Protein AF-A0A1H8MMU0-F1 (afdb_monomer_lite)

Organism: NCBI:txid1077947

InterPro domains:
  IPR006121 Heavy metal-associated domain, HMA [PF00403] (3-55)
  IPR036163 Heavy metal-associated domain superfamily [SSF55008] (2-55)

Sequence (60 aa):
MITLHIPNVSCGHCKATVEKAIYSLDPKAGFAFDMAERHVTLNSSADMAKVQAALGPPCQ

Foldseek 3Di:
DDKDQDPDDPVPVLLVQLVVLLCVVPVPWDWDQDPVRRMTDTRDPDDPVSSDVSSDDPRD

Secondary structure (DSSP, 8-state):
-EEEE-SS--THHHHHHHHHHHHHH-TT-EEEEETTTTEEEEE-SS-HHHHHHHH-GGG-

Radius of gyration: 10.61 Å; chains: 1; bounding box: 25×17×26 Å

Structure (mmCIF, N/CA/C/O backbone):
data_AF-A0A1H8MMU0-F1
#
_entry.id   AF-A0A1H8MMU0-F1
#
loop_
_atom_site.group_PDB
_atom_site.id
_atom_site.type_symbol
_atom_site.label_atom_id
_atom_site.label_alt_id
_atom_site.label_comp_id
_atom_site.label_asym_id
_atom_site.label_entity_id
_atom_site.label_seq_id
_atom_site.pdbx_PDB_ins_code
_atom_site.Cartn_x
_atom_site.Cartn_y
_atom_site.Cartn_z
_atom_site.occupancy
_atom_site.B_iso_or_equiv
_atom_site.auth_seq_id
_atom_site.auth_comp_id
_atom_site.auth_asym_id
_atom_site.auth_atom_id
_atom_site.pdbx_PDB_model_num
ATOM 1 N N . MET A 1 1 ? -11.322 6.058 -5.494 1.00 58.97 1 MET A N 1
ATOM 2 C CA . MET A 1 1 ? -10.255 5.257 -6.130 1.00 58.97 1 MET A CA 1
ATOM 3 C C . MET A 1 1 ? -9.093 6.173 -6.452 1.00 58.97 1 MET A C 1
ATOM 5 O O . MET A 1 1 ? -9.325 7.236 -7.014 1.00 58.97 1 MET A O 1
ATOM 9 N N . ILE A 1 2 ? -7.887 5.795 -6.036 1.00 65.00 2 ILE A N 1
ATOM 10 C CA . ILE A 1 2 ? -6.653 6.564 -6.218 1.00 65.00 2 ILE A CA 1
ATOM 11 C C . ILE A 1 2 ? -5.727 5.724 -7.094 1.00 65.00 2 ILE A C 1
ATOM 13 O O . ILE A 1 2 ? -5.413 4.593 -6.728 1.00 65.00 2 ILE A O 1
ATOM 17 N N . THR A 1 3 ? -5.292 6.263 -8.228 1.00 63.53 3 THR A N 1
ATOM 18 C CA . THR A 1 3 ? -4.348 5.591 -9.129 1.00 63.53 3 THR A CA 1
ATOM 19 C C . THR A 1 3 ? -3.080 6.428 -9.214 1.00 63.53 3 THR A C 1
ATOM 21 O O . THR A 1 3 ? -3.133 7.612 -9.543 1.00 63.53 3 THR A O 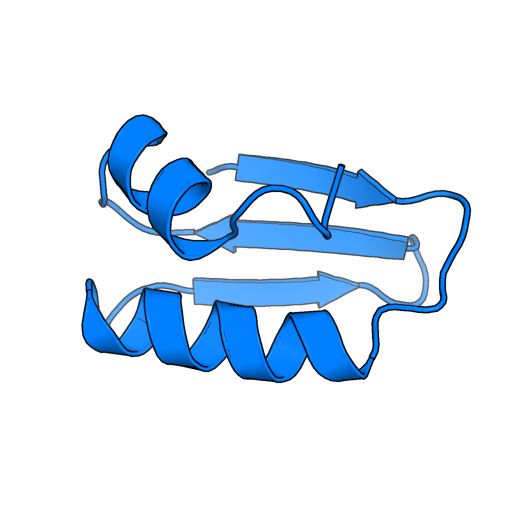1
ATOM 24 N N . LEU A 1 4 ? -1.946 5.820 -8.877 1.00 63.66 4 LEU A N 1
ATOM 25 C CA . LEU A 1 4 ? -0.626 6.441 -8.879 1.00 63.66 4 LEU A CA 1
ATOM 26 C C . LEU A 1 4 ? 0.218 5.812 -9.986 1.00 63.66 4 LEU A C 1
ATOM 28 O O . LEU A 1 4 ? 0.423 4.598 -10.019 1.00 63.66 4 LEU A O 1
ATOM 32 N N . HIS A 1 5 ? 0.704 6.657 -10.890 1.00 61.25 5 HIS A N 1
ATOM 33 C CA . HIS A 1 5 ? 1.523 6.266 -12.030 1.00 61.25 5 HIS A CA 1
ATOM 34 C C . HIS A 1 5 ? 3.004 6.396 -11.646 1.00 61.25 5 HIS A C 1
ATOM 36 O O . HIS A 1 5 ? 3.477 7.516 -11.461 1.00 61.25 5 HIS A O 1
ATOM 42 N N . ILE A 1 6 ? 3.746 5.287 -11.510 1.00 60.66 6 ILE A N 1
ATOM 43 C CA . ILE A 1 6 ? 5.144 5.308 -11.037 1.00 60.66 6 ILE A CA 1
ATOM 44 C C . ILE A 1 6 ? 6.089 4.841 -12.159 1.00 60.66 6 ILE A C 1
ATOM 46 O O . ILE A 1 6 ? 6.336 3.645 -12.312 1.00 60.66 6 ILE A O 1
ATOM 50 N N . PRO A 1 7 ? 6.665 5.758 -12.956 1.00 55.44 7 PRO A N 1
ATOM 51 C CA . PRO A 1 7 ? 7.497 5.385 -14.102 1.00 55.44 7 PRO A CA 1
ATOM 52 C C . PRO A 1 7 ? 8.898 4.842 -13.742 1.00 55.44 7 PRO A C 1
ATOM 54 O O . PRO A 1 7 ? 9.511 4.191 -14.588 1.00 55.44 7 PRO A O 1
ATOM 57 N N . ASN A 1 8 ? 9.404 5.052 -12.516 1.00 51.78 8 ASN A N 1
ATOM 58 C CA . ASN A 1 8 ? 10.787 4.731 -12.116 1.00 51.78 8 ASN A CA 1
ATOM 59 C C . ASN A 1 8 ? 10.850 3.770 -10.906 1.00 51.78 8 ASN A C 1
ATOM 61 O O . ASN A 1 8 ? 11.072 4.168 -9.764 1.00 51.78 8 ASN A O 1
ATOM 65 N N . VAL A 1 9 ? 10.592 2.488 -11.161 1.00 53.31 9 VAL A N 1
ATOM 66 C CA . VAL A 1 9 ? 10.357 1.450 -10.144 1.00 53.31 9 VAL A CA 1
ATOM 67 C C . VAL A 1 9 ? 11.615 1.000 -9.376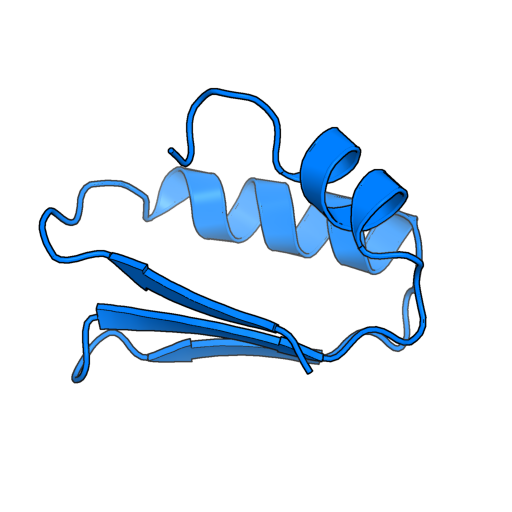 1.00 53.31 9 VAL A C 1
ATOM 69 O O . VAL A 1 9 ? 12.439 0.265 -9.906 1.00 53.31 9 VAL A O 1
ATOM 72 N N . SER A 1 10 ? 11.677 1.325 -8.077 1.00 51.59 10 SER A N 1
ATOM 73 C CA . SER A 1 10 ? 12.427 0.557 -7.050 1.00 51.59 10 SER A CA 1
ATOM 74 C C . SER A 1 10 ? 11.579 0.191 -5.815 1.00 51.59 10 SER A C 1
ATOM 76 O O . SER A 1 10 ? 12.073 -0.398 -4.856 1.00 51.59 10 SER A O 1
ATOM 78 N N . CYS A 1 11 ? 10.280 0.495 -5.804 1.00 58.31 11 CYS A N 1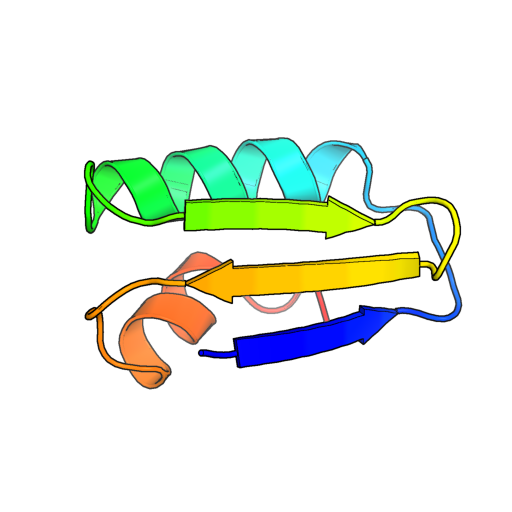
ATOM 79 C CA . CYS A 1 11 ? 9.450 0.392 -4.598 1.00 58.31 11 CYS A CA 1
ATOM 80 C C . CYS A 1 11 ? 8.720 -0.964 -4.451 1.00 58.31 11 CYS A C 1
ATOM 82 O O . CYS A 1 11 ? 7.520 -1.012 -4.197 1.00 58.31 11 CYS A O 1
ATOM 84 N N . GLY A 1 12 ? 9.441 -2.088 -4.539 1.00 56.44 12 GLY A N 1
ATOM 85 C CA . GLY A 1 12 ? 8.914 -3.383 -4.067 1.00 56.44 12 GLY A CA 1
ATOM 86 C C . GLY A 1 12 ? 8.707 -3.402 -2.543 1.00 56.44 12 GLY A C 1
ATOM 87 O O . GLY A 1 12 ? 7.728 -3.951 -2.044 1.00 56.44 12 GLY A O 1
ATOM 88 N N . HIS A 1 13 ? 9.581 -2.711 -1.803 1.00 58.88 13 HIS A N 1
ATOM 89 C CA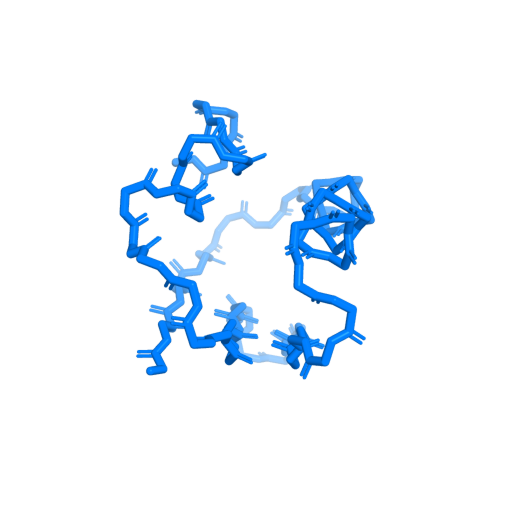 . HIS A 1 13 ? 9.477 -2.563 -0.347 1.00 58.88 13 HIS A CA 1
ATOM 90 C C . HIS A 1 13 ? 8.408 -1.553 0.090 1.00 58.88 13 HIS A C 1
ATOM 92 O O . HIS A 1 13 ? 7.777 -1.744 1.126 1.00 58.88 13 HIS A O 1
ATOM 98 N N . CYS A 1 14 ? 8.157 -0.510 -0.706 1.00 67.12 14 CYS A N 1
ATOM 99 C CA . CYS A 1 14 ? 7.126 0.477 -0.381 1.00 67.12 14 CYS A CA 1
ATOM 100 C C . CYS A 1 14 ? 5.735 -0.149 -0.497 1.00 67.12 14 CYS A C 1
ATOM 102 O O . CYS A 1 14 ? 4.908 0.079 0.374 1.00 67.12 14 CYS A O 1
ATOM 104 N N . LYS A 1 15 ? 5.507 -1.030 -1.486 1.00 72.50 15 LYS A N 1
ATOM 105 C CA . LYS A 1 15 ? 4.246 -1.771 -1.641 1.00 72.50 15 LYS A CA 1
ATOM 106 C C . LYS A 1 15 ? 3.809 -2.444 -0.338 1.00 72.50 15 LYS A C 1
ATOM 108 O O . LYS A 1 15 ? 2.707 -2.200 0.129 1.00 72.50 15 LYS A O 1
ATOM 113 N N . ALA A 1 16 ? 4.676 -3.266 0.252 1.00 75.44 16 ALA A N 1
ATOM 114 C CA . ALA A 1 16 ? 4.340 -4.034 1.450 1.00 75.44 16 ALA A CA 1
ATOM 115 C C . ALA A 1 16 ? 4.086 -3.133 2.671 1.00 75.44 16 ALA A C 1
ATOM 117 O O . ALA A 1 16 ? 3.175 -3.394 3.456 1.00 75.44 16 ALA A O 1
ATOM 118 N N . THR A 1 17 ? 4.863 -2.057 2.814 1.00 77.19 17 THR A N 1
ATOM 119 C CA . THR A 1 17 ? 4.673 -1.063 3.879 1.00 77.19 17 THR A CA 1
ATOM 120 C C . THR A 1 17 ? 3.349 -0.324 3.722 1.00 77.19 17 THR A C 1
ATOM 122 O O . THR A 1 17 ? 2.600 -0.195 4.687 1.00 77.19 17 THR A O 1
ATOM 125 N N . VAL A 1 18 ? 3.036 0.115 2.504 1.00 75.44 18 VAL A N 1
ATOM 126 C CA . VAL A 1 18 ? 1.809 0.843 2.173 1.00 75.44 18 VAL A CA 1
ATOM 127 C C . VAL A 1 18 ? 0.596 -0.055 2.326 1.00 75.44 18 VAL A C 1
ATOM 129 O O . VAL A 1 18 ? -0.357 0.336 2.984 1.00 75.44 18 VAL A O 1
ATOM 132 N N . GLU A 1 19 ? 0.642 -1.270 1.783 1.00 79.50 19 GLU A N 1
ATOM 133 C CA . GLU A 1 19 ? -0.414 -2.266 1.932 1.00 79.50 19 GLU A CA 1
ATOM 134 C C . GLU A 1 19 ? -0.697 -2.498 3.420 1.00 79.50 19 GLU A C 1
ATOM 136 O O . GLU A 1 19 ? -1.830 -2.322 3.855 1.00 79.50 19 GLU A O 1
ATOM 141 N N . LYS A 1 20 ? 0.329 -2.744 4.245 1.00 81.75 20 LYS A N 1
ATOM 142 C CA . LYS A 1 20 ? 0.143 -2.878 5.698 1.00 81.75 20 LYS A CA 1
ATOM 143 C C . LYS A 1 20 ? -0.437 -1.631 6.359 1.00 81.75 20 LYS A C 1
ATOM 145 O O . LYS A 1 20 ? -1.332 -1.767 7.186 1.00 81.75 20 LYS A O 1
ATOM 150 N N . ALA A 1 21 ? 0.056 -0.438 6.032 1.00 80.69 21 ALA A N 1
ATOM 151 C CA . ALA A 1 21 ? -0.431 0.803 6.630 1.00 80.69 21 ALA A CA 1
ATOM 152 C C . ALA A 1 21 ? -1.905 1.059 6.273 1.00 80.69 21 ALA A C 1
ATOM 154 O O . ALA A 1 21 ? -2.704 1.419 7.134 1.00 80.69 21 ALA A O 1
ATOM 155 N N . ILE A 1 22 ? -2.274 0.792 5.021 1.00 79.44 22 ILE A N 1
ATOM 156 C CA . ILE A 1 22 ? -3.631 0.917 4.494 1.00 79.44 22 ILE A CA 1
ATOM 157 C C . ILE A 1 22 ? -4.552 -0.122 5.131 1.00 79.44 22 ILE A C 1
ATOM 159 O O . ILE A 1 22 ? -5.574 0.267 5.676 1.00 79.44 22 ILE A O 1
ATOM 163 N N . TYR A 1 23 ? -4.177 -1.405 5.159 1.00 82.94 23 TYR A N 1
ATOM 164 C CA . TYR A 1 23 ? -4.955 -2.454 5.834 1.00 82.94 23 TYR A CA 1
ATOM 165 C C . TYR A 1 23 ? -5.100 -2.198 7.340 1.00 82.94 23 TYR A C 1
ATOM 167 O O . TYR A 1 23 ? -6.105 -2.574 7.940 1.00 82.94 23 TYR A O 1
ATOM 175 N N . SER A 1 24 ? -4.114 -1.547 7.961 1.00 83.25 24 SER A N 1
ATOM 176 C CA . SER A 1 24 ? -4.179 -1.166 9.371 1.00 83.25 24 SER A CA 1
ATOM 177 C C . SER A 1 24 ? -5.125 0.014 9.630 1.00 83.25 24 SER A C 1
ATOM 179 O O . SER A 1 24 ? -5.623 0.144 10.746 1.00 83.25 24 SER A O 1
ATOM 181 N N . LEU A 1 25 ? -5.369 0.868 8.631 1.00 78.69 25 LEU A N 1
ATOM 182 C CA . LEU A 1 25 ? -6.336 1.972 8.691 1.00 78.69 25 LEU A CA 1
ATOM 183 C C . LEU A 1 25 ? -7.738 1.538 8.253 1.00 78.69 25 LEU A C 1
ATOM 185 O O . LEU A 1 25 ? -8.733 1.959 8.837 1.00 78.69 25 LEU A O 1
ATOM 189 N N . ASP A 1 26 ? -7.804 0.711 7.217 1.00 78.94 26 ASP A N 1
ATOM 190 C CA . ASP A 1 26 ? -9.010 0.186 6.601 1.00 78.94 26 ASP A CA 1
ATOM 191 C C . ASP A 1 26 ? -8.744 -1.258 6.140 1.00 78.94 26 ASP A C 1
ATOM 193 O O . ASP A 1 26 ? -8.213 -1.484 5.052 1.00 78.94 26 ASP A O 1
ATOM 197 N N . PRO A 1 27 ? -9.121 -2.272 6.936 1.00 79.75 27 PRO A N 1
ATOM 198 C CA . PRO A 1 27 ? -8.868 -3.673 6.599 1.00 79.75 27 PRO A CA 1
ATOM 199 C C . PRO A 1 27 ? -9.674 -4.162 5.386 1.00 79.75 27 PRO A C 1
ATOM 201 O O . PRO A 1 27 ? -9.463 -5.281 4.923 1.00 79.75 27 PRO A O 1
ATOM 204 N N . LYS A 1 28 ? -10.614 -3.350 4.883 1.00 81.38 28 LYS A N 1
ATOM 205 C CA . LYS A 1 28 ? -11.377 -3.604 3.654 1.00 81.38 28 LYS A CA 1
ATOM 206 C C . LYS A 1 28 ? -10.818 -2.864 2.434 1.00 81.38 28 LYS A C 1
ATOM 208 O O . LYS A 1 28 ? -11.408 -2.957 1.358 1.00 81.38 28 LYS A O 1
ATOM 213 N N . ALA A 1 29 ? -9.708 -2.144 2.582 1.00 82.44 29 ALA A N 1
ATOM 214 C CA . ALA A 1 29 ? -9.087 -1.425 1.487 1.00 82.44 29 ALA A CA 1
ATOM 215 C C . ALA A 1 29 ? -8.505 -2.389 0.446 1.00 82.44 29 ALA A C 1
ATO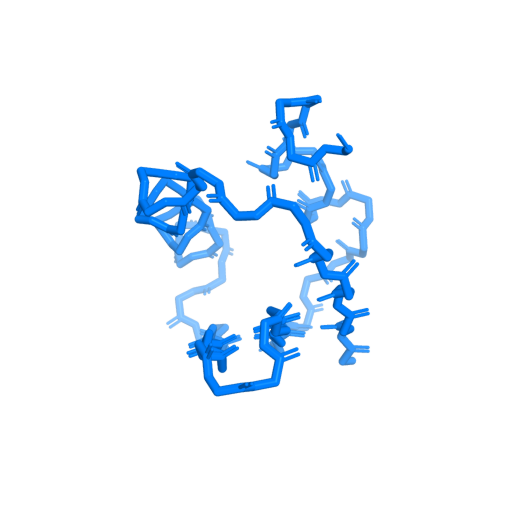M 217 O O . ALA A 1 29 ? -7.719 -3.283 0.755 1.00 82.44 29 ALA A O 1
ATOM 218 N N . GLY A 1 30 ? -8.848 -2.165 -0.818 1.00 80.56 30 GLY A N 1
ATOM 219 C CA . GLY A 1 30 ? -8.210 -2.815 -1.951 1.00 80.56 30 GLY A CA 1
ATOM 220 C C . GLY A 1 30 ? -6.878 -2.149 -2.269 1.00 80.56 30 GLY A C 1
ATOM 221 O O . GLY A 1 30 ? -6.825 -0.952 -2.541 1.00 80.56 30 GLY A O 1
ATOM 222 N N . PHE A 1 31 ? -5.802 -2.924 -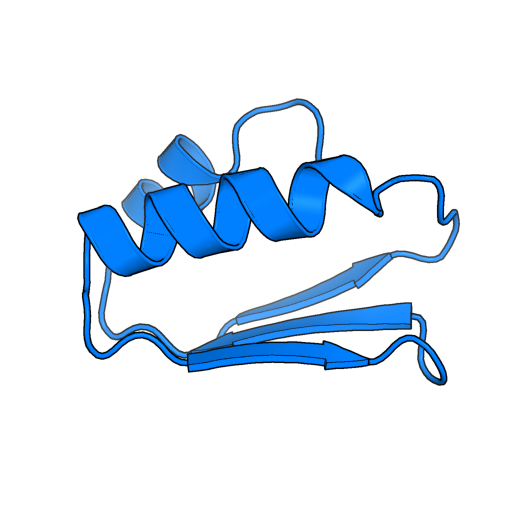2.283 1.00 81.06 31 PHE A N 1
ATOM 223 C CA . PHE A 1 31 ? -4.506 -2.495 -2.790 1.00 81.06 31 PHE A CA 1
ATOM 224 C C . PHE A 1 31 ? -4.149 -3.364 -3.998 1.00 81.06 31 PHE A C 1
ATOM 226 O O . PHE A 1 31 ? -4.090 -4.587 -3.891 1.00 81.06 31 PHE A O 1
ATOM 233 N N . ALA A 1 32 ? -3.924 -2.741 -5.150 1.00 78.75 32 ALA A N 1
ATOM 234 C CA . ALA A 1 32 ? -3.534 -3.402 -6.385 1.00 78.75 32 ALA A CA 1
ATOM 235 C C . ALA A 1 32 ? -2.262 -2.750 -6.928 1.00 78.75 32 ALA A C 1
ATOM 237 O O . ALA A 1 32 ? -2.155 -1.530 -7.012 1.00 78.75 32 ALA A O 1
ATOM 238 N N . PHE A 1 33 ? -1.277 -3.573 -7.272 1.00 75.38 33 PHE A N 1
ATOM 239 C CA . PHE A 1 33 ? -0.029 -3.118 -7.868 1.00 75.38 33 PHE A CA 1
ATOM 240 C C . PHE A 1 33 ? 0.125 -3.780 -9.225 1.00 75.38 33 PHE A C 1
ATOM 242 O O . PHE A 1 33 ? 0.386 -4.982 -9.307 1.00 75.38 33 PHE A O 1
ATOM 249 N N . ASP A 1 34 ? -0.033 -2.982 -10.267 1.00 76.56 34 ASP A N 1
ATOM 250 C CA . ASP A 1 34 ? 0.148 -3.395 -11.642 1.00 76.56 34 ASP A CA 1
ATOM 251 C C . ASP A 1 34 ? 1.592 -3.162 -12.035 1.00 76.56 34 ASP A C 1
ATOM 253 O O . ASP A 1 34 ? 2.027 -2.050 -12.308 1.00 76.56 34 ASP A O 1
ATOM 257 N N . MET A 1 35 ? 2.369 -4.237 -12.043 1.00 68.94 35 MET A N 1
ATOM 258 C CA . MET A 1 35 ? 3.783 -4.177 -12.398 1.00 68.94 35 MET A CA 1
ATOM 259 C C . MET A 1 35 ? 3.988 -4.086 -13.919 1.00 68.94 35 MET A C 1
ATOM 261 O O . MET A 1 35 ? 5.012 -3.570 -14.366 1.00 68.94 35 MET A O 1
ATOM 265 N N . ALA A 1 36 ? 2.999 -4.545 -14.696 1.00 72.56 36 ALA A N 1
ATOM 266 C CA . ALA A 1 36 ? 2.963 -4.428 -16.152 1.00 72.56 36 ALA A CA 1
ATOM 267 C C . ALA A 1 36 ? 2.809 -2.964 -16.590 1.00 72.56 36 ALA A C 1
ATOM 269 O O . ALA A 1 36 ? 3.605 -2.475 -17.388 1.00 72.56 36 ALA A O 1
ATOM 270 N N . GLU A 1 37 ? 1.845 -2.251 -16.002 1.00 72.88 37 GLU A N 1
ATOM 271 C CA . GLU A 1 37 ? 1.600 -0.828 -16.283 1.00 72.88 37 GLU A CA 1
ATOM 272 C C . GLU A 1 37 ? 2.412 0.106 -15.369 1.00 72.88 37 GLU A C 1
ATOM 274 O O . GLU A 1 37 ? 2.522 1.305 -15.618 1.00 72.88 37 GLU A O 1
ATOM 279 N N . ARG A 1 38 ? 3.050 -0.457 -14.333 1.00 72.00 38 ARG A N 1
ATOM 280 C CA . ARG A 1 38 ? 3.775 0.247 -13.259 1.00 72.00 38 ARG A CA 1
ATOM 281 C C . ARG A 1 38 ? 2.875 1.218 -12.496 1.00 72.00 38 ARG A C 1
ATOM 283 O O . ARG A 1 38 ? 3.268 2.338 -12.159 1.00 72.00 38 ARG A O 1
ATOM 290 N N . HIS A 1 39 ? 1.646 0.786 -12.236 1.00 72.38 39 HIS A N 1
ATOM 291 C CA . HIS A 1 39 ? 0.638 1.559 -11.522 1.00 72.38 39 HIS A CA 1
ATOM 292 C C . HIS A 1 39 ? 0.356 0.959 -10.164 1.00 72.38 39 HIS A C 1
ATOM 294 O O . HIS A 1 39 ? 0.392 -0.252 -9.956 1.00 72.38 39 HIS A O 1
ATOM 300 N N . VAL A 1 40 ? 0.015 1.834 -9.233 1.00 75.38 40 VAL A N 1
ATOM 301 C CA . VAL A 1 40 ? -0.514 1.441 -7.936 1.00 75.38 40 VAL A CA 1
ATOM 302 C C . VAL A 1 40 ? -1.935 1.950 -7.856 1.00 75.38 40 VAL A C 1
ATOM 304 O O . VAL A 1 40 ? -2.172 3.155 -7.915 1.00 75.38 40 VAL A O 1
ATOM 307 N N . THR A 1 41 ? -2.878 1.031 -7.717 1.00 76.12 41 THR A N 1
ATOM 308 C CA . THR A 1 41 ? -4.282 1.346 -7.509 1.00 76.12 41 THR A CA 1
ATOM 309 C C . THR A 1 41 ? -4.643 1.075 -6.060 1.00 76.12 41 THR A C 1
ATOM 311 O O . THR A 1 41 ? -4.520 -0.034 -5.544 1.00 76.12 41 THR A O 1
ATOM 314 N N . LEU A 1 42 ? -5.112 2.121 -5.402 1.00 76.94 42 LEU A N 1
ATOM 315 C CA . LEU A 1 42 ? -5.567 2.121 -4.028 1.00 76.94 42 LEU A CA 1
ATOM 316 C C . LEU A 1 42 ? -7.070 2.383 -4.012 1.00 76.94 42 LEU A C 1
ATOM 318 O O . LEU A 1 42 ? -7.563 3.433 -4.436 1.00 76.94 42 LEU A O 1
ATOM 322 N N . ASN A 1 43 ? -7.812 1.404 -3.519 1.00 79.31 43 ASN A N 1
ATOM 323 C CA . ASN A 1 43 ? -9.252 1.444 -3.368 1.00 79.31 43 ASN A CA 1
ATOM 324 C C . ASN A 1 43 ? -9.620 1.340 -1.889 1.00 79.31 43 ASN A C 1
ATOM 326 O O . ASN A 1 43 ? -9.987 0.279 -1.398 1.00 79.31 43 ASN A O 1
ATOM 330 N N . SER A 1 44 ? -9.505 2.455 -1.179 1.00 77.06 44 SER A N 1
ATOM 331 C CA . SER A 1 44 ? -10.006 2.582 0.185 1.00 77.06 44 SER A CA 1
ATOM 332 C C . SER A 1 44 ? -11.084 3.657 0.235 1.00 77.06 44 SER A C 1
ATOM 334 O O . SER A 1 44 ? -11.057 4.614 -0.543 1.00 77.06 44 SER A O 1
ATOM 336 N N . SER A 1 45 ? -12.020 3.496 1.166 1.00 77.38 45 SER A N 1
ATOM 337 C CA . SER A 1 45 ? -12.977 4.546 1.534 1.00 77.38 45 SER A CA 1
ATOM 338 C C . SER A 1 45 ? -12.361 5.572 2.494 1.00 77.38 45 SER A C 1
ATOM 340 O O . SER A 1 45 ? -13.033 6.523 2.889 1.00 77.38 45 SER A O 1
ATOM 342 N N . ALA A 1 46 ? -11.103 5.371 2.904 1.00 72.94 46 ALA A N 1
ATOM 343 C CA . ALA A 1 46 ? -10.360 6.311 3.724 1.00 72.94 46 ALA A CA 1
ATOM 344 C C . ALA A 1 46 ? -10.040 7.601 2.957 1.00 72.94 46 ALA A C 1
ATOM 346 O O . ALA A 1 46 ? -9.773 7.596 1.755 1.00 72.94 46 ALA A O 1
ATOM 347 N N . ASP A 1 47 ? -10.039 8.710 3.694 1.00 79.81 47 ASP A N 1
ATOM 348 C CA . ASP A 1 47 ? -9.735 10.033 3.163 1.00 79.81 47 ASP A CA 1
ATOM 349 C C . ASP A 1 47 ? -8.344 10.074 2.508 1.00 79.81 47 ASP A C 1
ATOM 351 O O . ASP A 1 47 ? -7.380 9.523 3.056 1.00 79.81 47 ASP A O 1
ATOM 355 N N . MET A 1 48 ? -8.223 10.748 1.359 1.00 70.75 48 MET A N 1
ATOM 356 C CA . MET A 1 48 ? -6.960 10.829 0.614 1.00 70.75 48 MET A CA 1
ATOM 357 C C . MET A 1 48 ? -5.832 11.386 1.487 1.00 70.75 48 MET A C 1
ATOM 359 O O . MET A 1 48 ? -4.714 10.885 1.411 1.00 70.75 48 MET A O 1
ATOM 363 N N . ALA A 1 49 ? -6.124 12.331 2.387 1.00 75.81 49 ALA A N 1
ATOM 364 C CA . ALA A 1 49 ? -5.127 12.879 3.301 1.00 75.81 49 ALA A CA 1
ATOM 365 C C . ALA A 1 49 ? -4.580 11.822 4.278 1.00 75.81 49 ALA A C 1
ATOM 367 O O . ALA A 1 49 ? -3.382 11.790 4.556 1.00 75.81 49 ALA A O 1
ATOM 368 N N . LYS A 1 50 ? -5.435 10.912 4.767 1.00 75.94 50 LYS A N 1
ATOM 369 C CA . LYS A 1 50 ? -5.021 9.800 5.641 1.00 75.94 50 LYS A CA 1
ATOM 370 C C . LYS A 1 50 ? -4.205 8.767 4.879 1.00 75.94 50 LYS A C 1
ATOM 372 O O . LYS A 1 50 ? -3.204 8.278 5.393 1.00 75.94 50 LYS A O 1
ATOM 377 N N . VAL A 1 51 ? -4.620 8.468 3.652 1.00 73.94 51 VAL A N 1
ATOM 378 C CA . VAL A 1 51 ? -3.905 7.555 2.758 1.00 73.94 51 VAL A CA 1
ATOM 379 C C . VAL A 1 51 ? -2.519 8.116 2.428 1.00 73.94 51 VAL A C 1
ATOM 381 O O . VAL A 1 51 ? -1.529 7.410 2.588 1.00 73.94 51 VAL A O 1
ATOM 384 N N . GLN A 1 52 ? -2.413 9.396 2.064 1.00 72.50 52 GLN A N 1
ATOM 385 C CA . GLN A 1 52 ? -1.136 10.069 1.794 1.00 72.50 52 GLN A CA 1
ATOM 386 C C . GLN A 1 52 ? -0.235 10.143 3.033 1.00 72.50 52 GLN A C 1
ATOM 388 O O . GLN A 1 52 ? 0.968 9.912 2.925 1.00 72.50 52 GLN A O 1
ATOM 393 N N . ALA A 1 53 ? -0.799 10.407 4.215 1.00 75.62 53 ALA A N 1
ATOM 394 C CA . ALA A 1 53 ? -0.048 10.378 5.469 1.00 75.62 53 ALA A CA 1
ATOM 395 C C . ALA A 1 53 ? 0.495 8.973 5.795 1.00 75.62 53 ALA A C 1
ATOM 397 O O . ALA A 1 53 ? 1.599 8.851 6.318 1.00 75.62 53 ALA A O 1
ATOM 398 N N . ALA A 1 54 ? -0.254 7.921 5.450 1.00 73.06 54 ALA A N 1
ATOM 399 C CA . ALA A 1 54 ? 0.158 6.528 5.615 1.00 73.06 54 ALA A CA 1
ATOM 400 C C . ALA A 1 54 ? 1.213 6.081 4.587 1.00 73.06 54 ALA A C 1
ATOM 402 O O . ALA A 1 54 ? 2.086 5.280 4.912 1.00 73.06 54 ALA A O 1
ATOM 403 N N . LEU A 1 55 ? 1.134 6.603 3.356 1.00 68.81 55 LEU A N 1
ATOM 404 C CA . LEU A 1 55 ? 2.110 6.397 2.278 1.00 68.81 55 LEU A CA 1
ATOM 405 C C . LEU A 1 55 ? 3.454 7.091 2.571 1.00 68.81 55 LEU A C 1
ATOM 407 O O . LEU A 1 55 ? 4.510 6.567 2.215 1.00 68.81 55 LEU A O 1
ATOM 411 N N . GLY A 1 56 ? 3.420 8.247 3.239 1.00 60.75 56 GLY A N 1
ATOM 412 C CA . GLY A 1 56 ? 4.599 9.039 3.589 1.00 60.75 56 GLY A CA 1
ATOM 413 C C . GLY A 1 56 ? 5.331 9.670 2.384 1.00 60.75 56 GLY A C 1
ATOM 414 O O . GLY A 1 56 ? 4.975 9.437 1.228 1.00 60.75 56 GLY A O 1
ATOM 415 N N . PRO A 1 57 ? 6.400 10.455 2.636 1.00 50.62 57 PRO A N 1
ATOM 416 C CA . PRO A 1 57 ? 7.209 11.108 1.600 1.00 50.62 57 PRO A CA 1
ATOM 417 C C . PRO A 1 57 ? 8.086 10.209 0.695 1.00 50.62 57 PRO A C 1
ATOM 419 O O . PRO A 1 57 ? 8.470 10.700 -0.362 1.00 50.62 57 PRO A O 1
ATOM 422 N N . PRO A 1 58 ? 8.437 8.936 1.000 1.00 51.50 58 PRO A N 1
ATOM 423 C CA . PRO A 1 58 ? 9.384 8.189 0.162 1.00 51.50 58 PRO A CA 1
ATOM 424 C C . PRO A 1 58 ? 8.761 7.591 -1.113 1.00 51.50 58 PRO A C 1
ATOM 426 O O . PRO A 1 58 ? 9.450 6.888 -1.847 1.00 51.50 58 PRO A O 1
ATOM 429 N N . CYS A 1 59 ? 7.467 7.821 -1.359 1.00 50.00 59 CYS A N 1
ATOM 430 C CA . CYS A 1 59 ? 6.724 7.262 -2.493 1.00 50.00 59 CYS A CA 1
ATOM 431 C C . CYS A 1 59 ? 6.338 8.309 -3.559 1.00 50.00 59 CYS A C 1
ATOM 433 O O . CYS A 1 59 ? 5.508 8.004 -4.417 1.00 50.00 59 CYS A O 1
ATOM 435 N N . GLN A 1 60 ? 6.891 9.524 -3.465 1.00 51.59 60 GLN A N 1
ATOM 436 C CA . GLN A 1 60 ? 6.669 10.644 -4.390 1.00 51.59 60 GLN A CA 1
ATOM 437 C C . GLN A 1 60 ? 7.667 10.621 -5.548 1.00 51.59 60 GLN A C 1
ATOM 439 O O . GLN A 1 60 ? 8.859 10.341 -5.290 1.00 51.59 60 GLN A O 1
#

pLDDT: mean 70.54, std 9.92, range [50.0, 83.25]